Protein AF-A0A9Q1LDP0-F1 (afdb_monomer_lite)

pLDDT: mean 83.0, std 16.32, range [33.56, 96.69]

Organism: NCBI:txid402998

InterPro domains:
  IPR004993 GH3 family [PTHR31901] (2-181)
  IPR055377 GH3, middle domain [PF23571] (78-163)

Secondary structure (DSSP, 8-state):
-------HHHHHHHHHHHTSS--TTHHHHH-TT--EE-SS--HHHHTTPEE---EEE-SS-EEEEES-TTS-GGG--EEE-TTTSEEEEEE----TT----TTTT--S-TTS---PEEGGG--TT-EEEEEEE-TTS--SEEEEEEEEEEEEETTEEEEEEE--TT--B-SSS--B-TTT-

Structure (mmCIF, N/CA/C/O backbone):
data_AF-A0A9Q1LDP0-F1
#
_entry.id   AF-A0A9Q1LDP0-F1
#
loop_
_atom_site.group_PDB
_atom_site.id
_atom_site.type_symbol
_atom_site.label_atom_id
_atom_site.label_alt_id
_atom_site.label_comp_id
_atom_site.label_asym_id
_atom_site.label_entity_id
_atom_site.label_seq_id
_atom_site.pdbx_PDB_ins_code
_atom_site.Cartn_x
_atom_site.Cartn_y
_atom_site.Cartn_z
_atom_site.occupancy
_atom_site.B_iso_or_equiv
_atom_site.auth_seq_id
_atom_site.auth_comp_id
_atom_site.auth_asym_id
_atom_site.auth_atom_id
_atom_site.pdbx_PDB_model_num
ATOM 1 N N . MET A 1 1 ? 31.320 -1.729 -2.550 1.00 49.88 1 MET A N 1
ATOM 2 C CA . MET A 1 1 ? 31.424 -2.391 -3.872 1.00 49.88 1 MET A CA 1
ATOM 3 C C . MET A 1 1 ? 31.584 -1.325 -4.948 1.00 49.88 1 MET A C 1
ATOM 5 O O . MET A 1 1 ? 30.775 -0.409 -4.971 1.00 49.88 1 MET A O 1
ATOM 9 N N . LYS A 1 2 ? 32.604 -1.406 -5.817 1.00 68.00 2 LYS A N 1
ATOM 10 C CA . LYS A 1 2 ? 32.661 -0.582 -7.040 1.00 68.00 2 LYS A CA 1
ATOM 11 C C . LYS A 1 2 ? 31.890 -1.319 -8.138 1.00 68.00 2 LYS A C 1
ATOM 13 O O . LYS A 1 2 ? 32.439 -2.211 -8.773 1.00 68.00 2 LYS A O 1
ATOM 18 N N . LEU A 1 3 ? 30.604 -0.997 -8.267 1.00 80.00 3 LEU A N 1
ATOM 19 C CA . LEU A 1 3 ? 29.692 -1.582 -9.261 1.00 80.00 3 LEU A CA 1
ATOM 20 C C . LEU A 1 3 ? 29.945 -1.039 -10.674 1.00 80.00 3 LEU A C 1
ATOM 22 O O . LEU A 1 3 ? 29.702 -1.735 -11.650 1.00 80.00 3 LEU A O 1
ATOM 26 N N . LEU A 1 4 ? 30.464 0.186 -10.780 1.00 84.69 4 LEU A N 1
ATOM 27 C CA . LEU A 1 4 ? 30.679 0.840 -12.062 1.00 84.69 4 LEU A CA 1
ATOM 28 C C . LEU A 1 4 ? 31.909 0.252 -12.768 1.00 84.69 4 LEU A C 1
ATOM 30 O O . LEU A 1 4 ? 33.045 0.448 -12.324 1.00 84.69 4 LEU A O 1
ATOM 34 N N . LYS A 1 5 ? 31.674 -0.458 -13.869 1.00 91.06 5 LYS A N 1
ATOM 35 C CA . LYS A 1 5 ? 32.700 -0.904 -14.815 1.00 91.06 5 LYS A CA 1
ATOM 36 C C . LYS A 1 5 ? 32.351 -0.359 -16.201 1.00 91.06 5 LYS A C 1
ATOM 38 O O . LYS A 1 5 ? 31.165 -0.250 -16.502 1.00 91.06 5 LYS A O 1
ATOM 43 N N . PRO A 1 6 ? 33.344 -0.002 -17.030 1.00 92.25 6 PRO A N 1
ATOM 44 C CA . PRO A 1 6 ? 33.087 0.331 -18.424 1.00 92.25 6 PRO A CA 1
ATOM 45 C C . PRO A 1 6 ? 32.472 -0.876 -19.138 1.00 92.25 6 PRO A C 1
ATOM 47 O O . PRO A 1 6 ? 33.104 -1.929 -19.205 1.00 92.25 6 PRO A O 1
ATOM 50 N N . ASP A 1 7 ? 31.255 -0.704 -19.646 1.00 94.19 7 ASP A N 1
ATOM 51 C CA . ASP A 1 7 ? 30.512 -1.708 -20.409 1.00 94.19 7 ASP A CA 1
ATOM 52 C C . ASP A 1 7 ? 29.846 -1.020 -21.617 1.00 94.19 7 ASP A C 1
ATOM 54 O O . ASP A 1 7 ? 28.755 -0.452 -21.492 1.00 94.19 7 ASP A O 1
ATOM 58 N N . PRO A 1 8 ? 30.543 -0.958 -22.769 1.00 94.75 8 PRO A N 1
ATOM 59 C CA . PRO A 1 8 ? 30.024 -0.319 -23.976 1.00 94.75 8 PRO A CA 1
ATOM 60 C C . PRO A 1 8 ? 28.783 -1.016 -24.539 1.00 94.75 8 PRO A C 1
ATOM 62 O O . PRO A 1 8 ? 27.894 -0.338 -25.042 1.00 94.75 8 PRO A O 1
ATOM 65 N N . GLU A 1 9 ? 28.695 -2.344 -24.416 1.00 95.62 9 GLU A N 1
ATOM 66 C CA . GLU A 1 9 ? 27.559 -3.118 -24.928 1.00 95.62 9 GLU A CA 1
ATOM 67 C C . GLU A 1 9 ? 26.282 -2.782 -24.154 1.00 95.62 9 GLU A C 1
ATOM 69 O O . GLU A 1 9 ? 25.244 -2.499 -24.756 1.00 95.62 9 GLU A O 1
ATOM 74 N N . LEU A 1 10 ? 26.370 -2.715 -22.820 1.00 93.25 10 LEU A N 1
ATOM 75 C CA . LEU A 1 10 ? 25.261 -2.266 -21.980 1.00 93.25 10 LEU A CA 1
ATOM 76 C C . LEU A 1 10 ? 24.853 -0.821 -22.303 1.00 93.25 10 LEU A C 1
ATOM 78 O O . LEU A 1 10 ? 23.662 -0.506 -22.344 1.00 93.25 10 LEU A O 1
ATOM 82 N N . ALA A 1 11 ? 25.823 0.064 -22.541 1.00 94.69 11 ALA A N 1
ATOM 83 C CA . ALA A 1 11 ? 25.548 1.456 -22.882 1.00 94.69 11 ALA A CA 1
ATOM 84 C C . ALA A 1 11 ? 24.817 1.591 -24.230 1.00 94.69 11 ALA A C 1
ATOM 86 O O . ALA A 1 11 ? 23.836 2.336 -24.321 1.00 94.69 11 ALA A O 1
ATOM 87 N N . ASP A 1 12 ? 25.255 0.855 -25.254 1.00 96.69 12 ASP A N 1
ATOM 88 C CA . ASP A 1 12 ? 24.613 0.836 -26.570 1.00 96.69 12 ASP A CA 1
ATOM 89 C C . ASP A 1 12 ? 23.203 0.237 -26.502 1.00 96.69 12 ASP A C 1
ATOM 91 O O . ASP A 1 12 ? 22.278 0.784 -27.107 1.00 96.69 12 ASP A O 1
ATOM 95 N N . PHE A 1 13 ? 23.005 -0.815 -25.703 1.00 96.31 13 PHE A N 1
ATOM 96 C CA . PHE A 1 13 ? 21.691 -1.402 -25.437 1.00 96.31 13 PHE A CA 1
ATOM 97 C C . PHE A 1 13 ? 20.718 -0.395 -24.804 1.00 96.31 13 PHE A C 1
ATOM 99 O O . PHE A 1 13 ? 19.638 -0.151 -25.349 1.00 96.31 13 PHE A O 1
ATOM 106 N N . VAL A 1 14 ? 21.105 0.248 -23.695 1.00 95.56 14 VAL A N 1
ATOM 107 C CA . VAL A 1 14 ? 20.255 1.243 -23.013 1.00 95.56 14 VAL A CA 1
ATOM 108 C C . VAL A 1 14 ? 19.937 2.408 -23.950 1.00 95.56 14 VAL A C 1
ATOM 110 O O . VAL A 1 14 ? 18.793 2.856 -24.031 1.00 95.56 14 VAL A O 1
ATOM 113 N N . LYS A 1 15 ? 20.931 2.882 -24.709 1.00 95.88 15 LYS A N 1
ATOM 114 C CA . LYS A 1 15 ? 20.749 3.958 -25.688 1.00 95.88 15 LYS A CA 1
ATOM 115 C C . LYS A 1 15 ? 19.768 3.565 -26.793 1.00 95.88 15 LYS A C 1
ATOM 117 O O . LYS A 1 15 ? 18.926 4.381 -27.162 1.00 95.88 15 LYS A O 1
ATOM 122 N N . ALA A 1 16 ? 19.859 2.345 -27.319 1.00 96.06 16 ALA A N 1
ATOM 123 C CA . ALA A 1 16 ? 18.956 1.853 -28.355 1.00 96.06 16 ALA A CA 1
ATOM 124 C C . ALA A 1 16 ? 17.502 1.776 -27.864 1.00 96.06 16 ALA A C 1
ATOM 126 O O . ALA A 1 16 ? 16.590 2.149 -28.600 1.00 96.06 16 ALA A O 1
ATOM 127 N N . GLU A 1 17 ? 17.278 1.345 -26.621 1.00 95.88 17 GLU A N 1
ATOM 128 C CA . GLU A 1 17 ? 15.938 1.262 -26.032 1.00 95.88 17 GLU A CA 1
ATOM 129 C C . GLU A 1 17 ? 15.330 2.633 -25.702 1.00 95.88 17 GLU A C 1
ATOM 131 O O . GLU A 1 17 ? 14.143 2.851 -25.962 1.00 95.88 17 GLU A O 1
ATOM 136 N N . CYS A 1 18 ? 16.133 3.570 -25.187 1.00 95.25 18 CYS A N 1
ATOM 137 C CA . CYS A 1 18 ? 15.686 4.917 -24.813 1.00 95.25 18 CYS A CA 1
ATOM 138 C C . CYS A 1 18 ? 15.495 5.867 -26.009 1.00 95.25 18 CYS A C 1
ATOM 140 O O . CYS A 1 18 ? 14.743 6.832 -25.895 1.00 95.25 18 CYS A O 1
ATOM 142 N N . ASN A 1 19 ? 16.144 5.601 -27.150 1.00 96.19 19 ASN A N 1
ATOM 143 C CA . ASN A 1 19 ? 16.007 6.401 -28.376 1.00 96.19 19 ASN A CA 1
ATOM 144 C C . ASN A 1 19 ? 14.739 6.092 -29.191 1.00 96.19 19 ASN A C 1
ATOM 146 O O . ASN A 1 19 ? 14.519 6.719 -30.224 1.00 96.19 19 ASN A O 1
ATOM 150 N N . LYS A 1 20 ? 13.927 5.113 -28.781 1.00 94.56 20 LYS A N 1
ATOM 151 C CA . LYS A 1 20 ? 12.665 4.791 -29.460 1.00 94.56 20 LYS A CA 1
ATOM 152 C C . LYS A 1 20 ? 11.628 5.891 -29.219 1.00 94.56 20 LYS A C 1
ATOM 154 O O . LYS A 1 20 ? 11.544 6.433 -28.121 1.00 94.56 20 LYS A O 1
ATOM 159 N N . ASP A 1 21 ? 10.770 6.129 -30.212 1.00 93.50 21 ASP A N 1
ATOM 160 C CA . ASP A 1 21 ? 9.718 7.158 -30.144 1.00 93.50 21 ASP A CA 1
ATOM 161 C C . ASP A 1 21 ? 8.683 6.903 -29.034 1.00 93.50 21 ASP A C 1
ATOM 163 O O . ASP A 1 21 ? 8.076 7.837 -28.515 1.00 93.50 21 ASP A O 1
ATOM 167 N N . SER A 1 22 ? 8.477 5.634 -28.654 1.00 94.44 22 SER A N 1
ATOM 168 C CA . SER A 1 22 ? 7.549 5.238 -27.592 1.00 94.44 22 SER A CA 1
ATOM 169 C C . SER A 1 22 ? 8.245 4.511 -26.444 1.00 94.44 22 SER A C 1
ATOM 171 O O . SER A 1 22 ? 8.971 3.525 -26.614 1.00 94.44 22 SER A O 1
ATOM 173 N N . TRP A 1 23 ? 7.941 4.976 -25.236 1.00 94.75 23 TRP A N 1
ATOM 174 C CA . TRP A 1 23 ? 8.396 4.392 -23.976 1.00 94.75 23 TRP A CA 1
ATOM 175 C C . TRP A 1 23 ? 7.395 3.399 -23.376 1.00 94.75 23 TRP A C 1
ATOM 177 O O . TRP A 1 23 ? 7.621 2.881 -22.282 1.00 94.75 23 TRP A O 1
ATOM 187 N N . GLN A 1 24 ? 6.314 3.082 -24.092 1.00 94.44 24 GLN A N 1
ATOM 188 C CA . GLN A 1 24 ? 5.362 2.066 -23.655 1.00 94.44 24 GLN A CA 1
ATOM 189 C C . GLN A 1 24 ? 6.087 0.736 -23.426 1.00 94.44 24 GLN A C 1
ATOM 191 O O . GLN A 1 24 ? 6.698 0.218 -24.354 1.00 94.44 24 GLN A O 1
ATOM 196 N N . GLY A 1 25 ? 6.048 0.184 -22.215 1.00 93.06 25 GLY A N 1
ATOM 19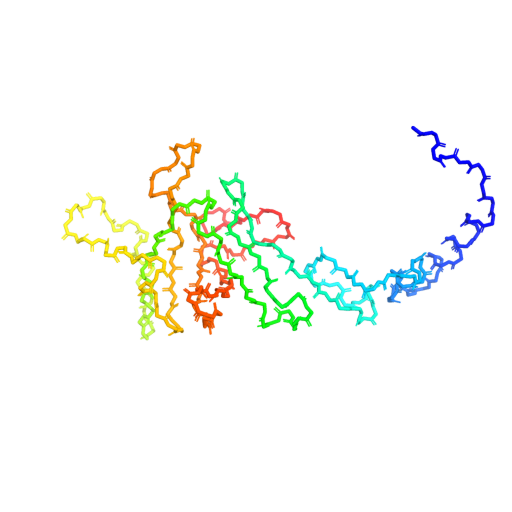7 C CA . GLY A 1 25 ? 6.722 -1.072 -21.873 1.00 93.06 25 GLY A CA 1
ATOM 198 C C . GLY A 1 25 ? 8.236 -1.006 -21.677 1.00 93.06 25 GLY A C 1
ATOM 199 O O . GLY A 1 25 ? 8.887 -2.052 -21.669 1.00 93.06 25 GLY A O 1
ATOM 200 N N . ILE A 1 26 ? 8.817 0.189 -21.527 1.00 94.88 26 ILE A N 1
ATOM 201 C CA . ILE A 1 26 ? 10.267 0.370 -21.348 1.00 94.88 26 ILE A CA 1
ATOM 202 C C . ILE A 1 26 ? 10.840 -0.456 -20.186 1.00 94.88 26 ILE A C 1
ATOM 204 O O . ILE A 1 26 ? 11.957 -0.956 -20.305 1.00 94.88 26 ILE A O 1
ATOM 208 N N . ILE A 1 27 ? 10.070 -0.674 -19.111 1.00 93.12 27 ILE A N 1
ATOM 209 C CA . ILE A 1 27 ? 10.516 -1.437 -17.934 1.00 93.12 27 ILE A CA 1
ATOM 210 C C . ILE A 1 27 ? 10.878 -2.866 -18.341 1.00 93.12 27 ILE A C 1
ATOM 212 O O . ILE A 1 27 ? 12.002 -3.297 -18.119 1.00 93.12 27 ILE A O 1
ATOM 216 N N . THR A 1 28 ? 9.969 -3.560 -19.029 1.00 92.94 28 THR A N 1
ATOM 217 C CA . THR A 1 28 ? 10.200 -4.936 -19.505 1.00 92.94 28 THR A CA 1
ATOM 218 C C . THR A 1 28 ? 11.278 -5.042 -20.581 1.00 92.94 28 THR A C 1
ATOM 220 O O . THR A 1 28 ? 11.792 -6.127 -20.823 1.00 92.94 28 THR A O 1
ATOM 223 N N . ARG A 1 29 ? 11.626 -3.938 -21.256 1.00 93.56 29 ARG A N 1
ATOM 224 C CA . ARG A 1 29 ? 12.700 -3.941 -22.258 1.00 93.56 29 ARG A CA 1
ATOM 225 C C . ARG A 1 29 ? 14.068 -3.792 -21.616 1.00 93.56 29 ARG A C 1
ATOM 227 O O . ARG A 1 29 ? 14.968 -4.537 -21.971 1.00 93.56 29 ARG A O 1
ATOM 234 N N . LEU A 1 30 ? 14.213 -2.855 -20.680 1.00 94.56 30 LEU A N 1
ATOM 235 C CA . LEU A 1 30 ? 15.467 -2.628 -19.957 1.00 94.56 30 LEU A CA 1
ATOM 236 C C . LEU A 1 30 ? 15.739 -3.720 -18.915 1.00 94.56 30 LEU A C 1
ATOM 238 O O . LEU A 1 30 ? 16.887 -4.116 -18.728 1.00 94.56 30 LEU A O 1
ATOM 242 N N . TRP A 1 31 ? 14.687 -4.219 -18.266 1.00 94.25 31 TRP A N 1
ATOM 243 C CA . TRP A 1 31 ? 14.738 -5.278 -17.261 1.00 94.25 31 TRP A CA 1
ATOM 244 C C . TRP A 1 31 ? 13.800 -6.427 -17.672 1.00 94.25 31 TRP A C 1
ATOM 246 O O . TRP A 1 31 ? 12.656 -6.495 -17.219 1.00 94.25 31 TRP A O 1
ATOM 256 N N . PRO A 1 32 ? 14.258 -7.340 -18.546 1.00 91.19 32 PRO A N 1
ATOM 257 C CA . PRO A 1 32 ? 13.413 -8.403 -19.097 1.00 91.19 32 PRO A CA 1
ATOM 258 C C . PRO A 1 32 ? 12.958 -9.434 -18.058 1.00 91.19 32 PRO A C 1
ATOM 260 O O . PRO A 1 32 ? 11.892 -10.021 -18.212 1.00 91.19 32 PRO A O 1
ATOM 263 N N . ASP A 1 33 ? 13.718 -9.609 -16.975 1.00 92.38 33 ASP A N 1
ATOM 264 C CA . ASP A 1 33 ? 13.403 -10.559 -15.901 1.00 92.38 33 ASP A CA 1
ATOM 265 C C . ASP A 1 33 ? 12.478 -9.965 -14.812 1.00 92.38 33 ASP A C 1
ATOM 267 O O . ASP A 1 33 ? 12.293 -10.558 -13.745 1.00 92.38 33 ASP A O 1
ATOM 271 N N . THR A 1 34 ? 11.904 -8.772 -15.025 1.00 91.38 34 THR A N 1
ATOM 272 C CA . THR A 1 34 ? 10.963 -8.159 -14.073 1.00 91.38 34 THR A CA 1
ATOM 273 C C . THR A 1 34 ? 9.637 -8.920 -14.042 1.00 91.38 34 THR A C 1
ATOM 275 O O . THR A 1 34 ? 8.905 -8.964 -15.025 1.00 91.38 34 THR A O 1
ATOM 278 N N . MET A 1 35 ? 9.290 -9.465 -12.872 1.00 87.44 35 MET A N 1
ATOM 279 C CA . MET A 1 35 ? 8.049 -10.226 -12.663 1.00 87.44 35 MET A CA 1
ATOM 280 C C . MET A 1 35 ? 6.846 -9.348 -12.290 1.00 87.44 35 MET A C 1
ATOM 282 O O . MET A 1 35 ? 5.711 -9.653 -12.652 1.00 87.44 35 MET A O 1
ATOM 286 N N . TYR A 1 36 ? 7.079 -8.278 -11.533 1.00 86.88 36 TYR A N 1
ATOM 287 C CA . TYR A 1 36 ? 6.055 -7.346 -11.061 1.00 86.88 36 TYR A CA 1
ATOM 288 C C . TYR A 1 36 ? 6.697 -6.003 -10.709 1.00 86.88 36 TYR A C 1
ATOM 290 O O . TYR A 1 36 ? 7.920 -5.912 -10.577 1.00 86.88 36 TYR A O 1
ATOM 298 N N . VAL A 1 37 ? 5.876 -4.968 -10.539 1.00 87.38 37 VAL A N 1
ATOM 299 C CA . VAL A 1 37 ? 6.327 -3.648 -10.082 1.00 87.38 37 VAL A CA 1
ATOM 300 C C . VAL A 1 37 ? 5.624 -3.325 -8.762 1.00 87.38 37 VAL A C 1
ATOM 302 O O . VAL A 1 37 ? 4.397 -3.347 -8.701 1.00 87.38 37 VAL A O 1
ATOM 305 N N . ASP A 1 38 ? 6.393 -3.066 -7.702 1.00 85.19 38 ASP A N 1
ATOM 306 C CA . ASP A 1 38 ? 5.879 -2.780 -6.348 1.00 85.19 38 ASP A CA 1
ATOM 307 C C . ASP A 1 38 ? 5.570 -1.285 -6.181 1.00 85.19 38 ASP A C 1
ATOM 309 O O . ASP A 1 38 ? 6.276 -0.555 -5.488 1.00 85.19 38 ASP A O 1
ATOM 313 N N . VAL A 1 39 ? 4.575 -0.807 -6.927 1.00 79.00 39 VAL A N 1
ATOM 314 C CA . VAL A 1 39 ? 4.136 0.596 -6.988 1.00 79.00 39 VAL A CA 1
ATOM 315 C C . VAL A 1 39 ? 2.681 0.677 -7.450 1.00 79.00 39 VAL A C 1
ATOM 317 O O . VAL A 1 39 ? 2.146 -0.245 -8.072 1.00 79.00 39 VAL A O 1
ATOM 320 N N . PHE A 1 40 ? 2.053 1.828 -7.216 1.00 67.38 40 PHE A N 1
ATOM 321 C CA . PHE A 1 40 ? 0.730 2.131 -7.749 1.00 67.38 40 PHE A CA 1
ATOM 322 C C . PHE A 1 40 ? 0.816 2.679 -9.187 1.00 67.38 40 PHE A C 1
ATOM 324 O O . PHE A 1 40 ? 1.649 3.526 -9.488 1.00 67.38 40 PHE A O 1
ATOM 331 N N . ALA A 1 41 ? -0.076 2.193 -10.058 1.00 64.94 41 ALA A N 1
ATOM 332 C CA . ALA A 1 41 ? -0.437 2.751 -11.371 1.00 64.94 41 ALA A CA 1
ATOM 333 C C . ALA A 1 41 ? 0.716 3.117 -12.341 1.00 64.94 41 ALA A C 1
ATOM 335 O O . ALA A 1 41 ? 1.024 4.289 -12.543 1.00 64.94 41 ALA A O 1
ATOM 336 N N . LEU A 1 42 ? 1.284 2.123 -13.043 1.00 80.50 42 LEU A N 1
ATOM 337 C CA . LEU A 1 42 ? 2.334 2.328 -14.064 1.00 80.50 42 LEU A CA 1
ATOM 338 C C . LEU A 1 42 ? 2.133 1.520 -15.368 1.00 80.50 42 LEU A C 1
ATOM 340 O O . LEU A 1 42 ? 3.099 1.210 -16.067 1.00 80.50 42 LEU A O 1
ATOM 344 N N . ASP A 1 43 ? 0.880 1.221 -15.733 1.00 85.25 43 ASP A N 1
ATOM 345 C CA . ASP A 1 43 ? 0.527 0.307 -16.840 1.00 85.25 43 ASP A CA 1
ATOM 346 C C . ASP A 1 43 ? 1.199 0.639 -18.182 1.00 85.25 43 ASP A C 1
ATOM 348 O O . ASP A 1 43 ? 1.662 -0.260 -18.889 1.00 85.25 43 ASP A O 1
ATOM 352 N N . TYR A 1 44 ? 1.301 1.927 -18.529 1.00 90.44 44 TYR A N 1
ATOM 353 C CA . TYR A 1 44 ? 1.912 2.359 -19.789 1.00 90.44 44 TYR A CA 1
ATOM 354 C C . TYR A 1 44 ? 3.380 1.925 -19.896 1.00 90.44 44 TYR A C 1
ATOM 356 O O . TYR A 1 44 ? 3.796 1.367 -20.910 1.00 90.44 44 TYR A O 1
ATOM 364 N N . TYR A 1 45 ? 4.175 2.130 -18.845 1.00 91.19 45 TYR A N 1
ATOM 365 C CA . TYR A 1 45 ? 5.604 1.803 -18.847 1.00 91.19 45 TYR A CA 1
ATOM 366 C C . TYR A 1 45 ? 5.883 0.337 -18.513 1.00 91.19 45 TYR A C 1
ATOM 368 O O . TYR A 1 45 ? 6.927 -0.190 -18.904 1.00 91.19 45 TYR A O 1
ATOM 376 N N . SER A 1 46 ? 4.961 -0.317 -17.805 1.00 86.75 46 SER A N 1
ATOM 377 C CA . SER A 1 46 ? 5.091 -1.700 -17.351 1.00 86.75 46 SER A CA 1
ATOM 378 C C . SER A 1 46 ? 4.591 -2.727 -18.372 1.00 86.75 46 SER A C 1
ATOM 380 O O . SER A 1 46 ? 4.858 -3.912 -18.211 1.00 86.75 46 SER A O 1
ATOM 382 N N . ASN A 1 47 ? 3.895 -2.293 -19.431 1.00 87.56 47 ASN A N 1
ATOM 383 C CA . ASN A 1 47 ? 3.295 -3.162 -20.452 1.00 87.56 47 ASN A CA 1
ATOM 384 C C . ASN A 1 47 ? 2.326 -4.212 -19.877 1.00 87.56 47 ASN A C 1
ATOM 386 O O . ASN A 1 47 ? 2.261 -5.340 -20.365 1.00 87.56 47 ASN A O 1
ATOM 390 N N . GLY A 1 48 ? 1.595 -3.857 -18.817 1.00 83.44 48 GLY A N 1
ATOM 391 C CA . GLY A 1 48 ? 0.661 -4.773 -18.161 1.00 83.44 48 GLY A CA 1
ATOM 392 C C . GLY A 1 48 ? 1.316 -5.797 -17.228 1.00 83.44 48 GLY A C 1
ATOM 393 O O . GLY A 1 48 ? 0.688 -6.806 -16.907 1.00 83.44 48 GLY A O 1
ATOM 394 N N . LEU A 1 49 ? 2.555 -5.559 -16.771 1.00 86.06 49 LEU A N 1
ATOM 395 C CA . LEU A 1 49 ? 3.089 -6.273 -15.607 1.00 86.06 49 LEU A CA 1
ATOM 396 C C . LEU A 1 49 ? 2.161 -6.094 -14.400 1.00 86.06 49 LEU A C 1
ATOM 398 O O . LEU A 1 49 ? 1.533 -5.049 -14.227 1.00 86.06 49 LEU A O 1
ATOM 402 N N . SER A 1 50 ? 2.127 -7.108 -13.532 1.00 84.12 50 SER A N 1
ATOM 403 C CA . SER A 1 50 ? 1.347 -7.041 -12.296 1.00 84.12 50 SER A CA 1
ATOM 404 C C . SER A 1 50 ? 1.851 -5.898 -11.414 1.00 84.12 50 SER A C 1
ATOM 406 O O . SER A 1 50 ? 3.025 -5.864 -11.040 1.00 84.12 50 SER A O 1
ATOM 408 N N . LEU A 1 51 ? 0.954 -4.967 -11.096 1.00 84.12 51 LEU A N 1
ATOM 409 C CA . LEU A 1 51 ? 1.190 -3.910 -10.122 1.00 84.12 51 LEU A CA 1
ATOM 410 C C . LEU A 1 51 ? 0.849 -4.454 -8.742 1.00 84.12 51 LEU A C 1
ATOM 412 O O . LEU A 1 51 ? -0.276 -4.895 -8.506 1.00 84.12 51 LEU A O 1
ATOM 416 N N . VAL A 1 52 ? 1.830 -4.439 -7.852 1.00 86.38 52 VAL A N 1
ATOM 417 C CA . VAL A 1 52 ? 1.700 -4.975 -6.502 1.00 86.38 52 VAL A CA 1
ATOM 418 C C . VAL A 1 52 ? 1.756 -3.816 -5.523 1.00 86.38 52 VAL A C 1
ATOM 420 O O . VAL A 1 52 ? 2.589 -2.925 -5.643 1.00 86.38 52 VAL A O 1
ATOM 423 N N . SER A 1 53 ? 0.859 -3.838 -4.542 1.00 85.62 53 SER A N 1
ATOM 424 C CA . SER A 1 53 ? 0.980 -3.005 -3.352 1.00 85.62 53 SER A CA 1
ATOM 425 C C . SER A 1 53 ? 1.109 -3.915 -2.149 1.00 85.62 53 SER A C 1
ATOM 427 O O . SER A 1 53 ? 0.154 -4.604 -1.777 1.00 85.62 53 SER A O 1
ATOM 429 N N . THR A 1 54 ? 2.312 -3.959 -1.585 1.00 87.50 54 THR A N 1
ATOM 430 C CA . THR A 1 54 ? 2.661 -4.948 -0.562 1.00 87.50 54 THR A CA 1
ATOM 431 C C . THR A 1 54 ? 2.263 -4.507 0.845 1.00 87.50 54 THR A C 1
ATOM 433 O O . THR A 1 54 ? 1.819 -5.329 1.650 1.00 87.50 54 THR A O 1
ATOM 436 N N . MET A 1 55 ? 2.399 -3.218 1.155 1.00 90.06 55 MET A N 1
ATOM 437 C CA . MET A 1 55 ? 2.299 -2.701 2.520 1.00 90.06 55 MET A CA 1
ATOM 438 C C . MET A 1 55 ? 1.452 -1.431 2.585 1.00 90.06 55 MET A C 1
ATOM 440 O O . MET A 1 55 ? 1.483 -0.603 1.680 1.00 90.06 55 MET A O 1
ATOM 444 N N . TYR A 1 56 ? 0.731 -1.283 3.694 1.00 90.06 56 TYR A N 1
ATOM 445 C CA . TYR A 1 56 ? 0.102 -0.040 4.118 1.00 90.06 56 TYR A CA 1
ATOM 446 C C . TYR A 1 56 ? 0.837 0.485 5.354 1.00 90.06 56 TYR A C 1
ATOM 448 O O . TYR A 1 56 ? 0.902 -0.189 6.387 1.00 90.06 56 TYR A O 1
ATOM 456 N N . SER A 1 57 ? 1.423 1.673 5.232 1.00 90.19 57 SER A N 1
ATOM 457 C CA . SER A 1 57 ? 2.258 2.296 6.260 1.00 90.19 57 SER A CA 1
ATOM 458 C C . SER A 1 57 ? 2.170 3.813 6.198 1.00 90.19 57 SER A C 1
ATOM 460 O O . SER A 1 57 ? 1.998 4.374 5.116 1.00 90.19 57 SER A O 1
ATOM 462 N N . SER A 1 58 ? 2.394 4.462 7.334 1.00 87.19 58 SER A N 1
ATOM 463 C CA . SER A 1 58 ? 2.577 5.907 7.441 1.00 87.19 58 SER A CA 1
ATOM 464 C C . SER A 1 58 ? 3.860 6.259 8.203 1.00 87.19 58 SER A C 1
ATOM 466 O O . SER A 1 58 ? 4.601 5.376 8.647 1.00 87.19 58 SER A O 1
ATOM 468 N N . SER A 1 59 ? 4.121 7.559 8.372 1.00 84.69 59 SER A N 1
ATOM 469 C CA . SER A 1 59 ? 5.195 8.079 9.227 1.00 84.69 59 SER A CA 1
ATOM 470 C C . SER A 1 59 ? 5.054 7.657 10.689 1.00 84.69 59 SER A C 1
ATOM 472 O O . SER A 1 59 ? 6.057 7.508 11.385 1.00 84.69 59 SER A O 1
ATOM 474 N N . GLU A 1 60 ? 3.823 7.463 11.163 1.00 83.31 60 GLU A N 1
ATOM 475 C CA . GLU A 1 60 ? 3.527 7.113 12.552 1.00 83.31 60 GLU A CA 1
ATOM 476 C C . GLU A 1 60 ? 3.723 5.618 12.819 1.00 83.31 60 GLU A C 1
ATOM 478 O O . GLU A 1 60 ? 4.131 5.239 13.922 1.00 83.31 60 GLU A O 1
ATOM 483 N N . CYS A 1 61 ? 3.388 4.759 11.846 1.00 83.69 61 CYS A N 1
ATOM 484 C CA . CYS A 1 61 ? 3.460 3.310 12.007 1.00 83.69 61 CYS A CA 1
ATOM 485 C C . CYS A 1 61 ? 3.326 2.542 10.675 1.00 83.69 61 CYS A C 1
ATOM 487 O O . CYS A 1 61 ? 2.508 2.910 9.830 1.00 83.69 61 CYS A O 1
ATOM 489 N N . PRO A 1 62 ? 4.021 1.403 10.496 1.00 88.19 62 PRO A N 1
ATOM 490 C CA . PRO A 1 62 ? 3.607 0.412 9.510 1.00 88.19 62 PRO A CA 1
ATOM 491 C C . PRO A 1 62 ? 2.349 -0.308 10.012 1.00 88.19 62 PRO A C 1
ATOM 493 O O . PRO A 1 62 ? 2.342 -0.855 11.107 1.00 88.19 62 PRO A O 1
ATOM 496 N N . PHE A 1 63 ? 1.265 -0.318 9.242 1.00 91.12 63 PHE A N 1
ATOM 497 C CA . PHE A 1 63 ? -0.030 -0.786 9.744 1.00 91.12 63 PHE A CA 1
ATOM 498 C C . PHE A 1 63 ? -0.357 -2.219 9.324 1.00 91.12 63 PHE A C 1
ATOM 500 O O . PHE A 1 63 ? -0.827 -3.021 10.136 1.00 91.12 63 PHE A O 1
ATOM 507 N N . GLY A 1 64 ? -0.134 -2.560 8.054 1.00 92.31 64 GLY A N 1
ATOM 508 C CA . GLY A 1 64 ? -0.618 -3.823 7.506 1.00 92.31 64 GLY A CA 1
ATOM 509 C C . GLY A 1 64 ? -0.017 -4.217 6.167 1.00 92.31 64 GLY A C 1
ATOM 510 O O . GLY A 1 64 ? 0.745 -3.471 5.555 1.00 92.31 64 GLY A O 1
ATOM 511 N N . ILE A 1 65 ? -0.381 -5.414 5.712 1.00 93.81 65 ILE A N 1
ATOM 512 C CA . ILE A 1 65 ? 0.120 -6.015 4.471 1.00 93.81 65 ILE A CA 1
ATOM 513 C C . ILE A 1 65 ? -1.019 -6.489 3.577 1.00 93.81 65 ILE A C 1
ATOM 515 O O . ILE A 1 65 ? -2.080 -6.902 4.055 1.00 93.81 65 ILE A O 1
ATOM 519 N N . ASN A 1 66 ? -0.789 -6.477 2.269 1.00 92.94 66 ASN A N 1
ATOM 520 C CA . ASN A 1 66 ? -1.695 -7.098 1.318 1.00 92.94 66 ASN A CA 1
ATOM 521 C C . ASN A 1 66 ? -1.469 -8.616 1.298 1.00 92.94 66 ASN A C 1
ATOM 523 O O . ASN A 1 66 ? -0.415 -9.108 0.898 1.00 92.94 66 ASN A O 1
ATOM 527 N N . LEU A 1 67 ? -2.480 -9.376 1.724 1.00 90.75 67 LEU A N 1
ATOM 528 C CA . LEU A 1 67 ? -2.417 -10.842 1.762 1.00 90.75 67 LEU A CA 1
ATOM 529 C C . LEU A 1 67 ? -2.626 -11.501 0.389 1.00 90.75 67 LEU A C 1
ATOM 531 O O . LEU A 1 67 ? -2.505 -12.725 0.292 1.00 90.75 67 LEU A O 1
ATOM 535 N N . ASN A 1 68 ? -2.975 -10.723 -0.637 1.00 90.56 68 ASN A N 1
ATOM 536 C CA . ASN A 1 68 ? -3.084 -11.149 -2.026 1.00 90.56 68 ASN A CA 1
ATOM 537 C C . ASN A 1 68 ? -2.382 -10.122 -2.943 1.00 90.56 68 ASN A C 1
ATOM 539 O O . ASN A 1 68 ? -3.053 -9.298 -3.564 1.00 90.56 68 ASN A O 1
ATOM 543 N N . PRO A 1 69 ? -1.039 -10.145 -3.029 1.00 86.62 69 PRO A N 1
ATOM 544 C CA . PRO A 1 69 ? -0.265 -9.093 -3.696 1.00 86.62 69 PRO A CA 1
ATOM 545 C C . PRO A 1 69 ? -0.561 -8.956 -5.196 1.00 86.62 69 PRO A C 1
ATOM 547 O O . PRO A 1 69 ? -0.438 -7.864 -5.733 1.00 86.62 69 PRO A O 1
ATOM 550 N N . PHE A 1 70 ? -0.991 -10.032 -5.861 1.00 86.50 70 PHE A N 1
ATOM 551 C CA . PHE A 1 70 ? -1.284 -10.054 -7.301 1.00 86.50 70 PHE A CA 1
ATOM 552 C C . PHE A 1 70 ? -2.754 -9.754 -7.636 1.00 86.50 70 PHE A C 1
ATOM 554 O O . PHE A 1 70 ? -3.215 -10.060 -8.738 1.00 86.50 70 PHE A O 1
ATOM 561 N N . CYS A 1 71 ? -3.529 -9.214 -6.691 1.00 87.00 71 CYS A N 1
ATOM 562 C CA . CYS A 1 71 ? -4.885 -8.764 -6.988 1.00 87.00 71 CYS A CA 1
ATOM 563 C C . CYS A 1 71 ? -4.878 -7.552 -7.930 1.00 87.00 71 CYS A C 1
ATOM 565 O O . CYS A 1 71 ? -3.866 -6.877 -8.120 1.00 87.00 71 CYS A O 1
ATOM 567 N N . LYS A 1 72 ? -6.035 -7.259 -8.532 1.00 85.88 72 LYS A N 1
ATOM 568 C CA . LYS A 1 72 ? -6.177 -6.035 -9.326 1.00 85.88 72 LYS A CA 1
ATOM 569 C C . LYS A 1 72 ? -6.020 -4.810 -8.416 1.00 85.88 72 LYS A C 1
ATOM 571 O O . LYS A 1 72 ? -6.505 -4.857 -7.285 1.00 85.88 72 LYS A O 1
ATOM 576 N N . PRO A 1 73 ? -5.486 -3.680 -8.918 1.00 84.50 73 PRO A N 1
ATOM 577 C CA . PRO A 1 73 ? -5.333 -2.455 -8.127 1.00 84.50 73 PRO A CA 1
ATOM 578 C C . PRO A 1 73 ? -6.619 -1.994 -7.418 1.00 84.50 73 PRO A C 1
ATOM 580 O O . PRO A 1 73 ? -6.574 -1.529 -6.284 1.00 84.50 73 PRO A O 1
ATOM 583 N N . ASN A 1 74 ? -7.783 -2.201 -8.042 1.00 83.75 74 ASN A N 1
ATOM 584 C CA . ASN A 1 74 ? -9.084 -1.811 -7.481 1.00 83.75 74 ASN A CA 1
ATOM 585 C C . ASN A 1 74 ? -9.610 -2.764 -6.388 1.00 83.75 74 ASN A C 1
ATOM 587 O O . ASN A 1 74 ? -10.605 -2.462 -5.735 1.00 83.75 74 ASN A O 1
ATOM 591 N N . GLU A 1 75 ? -8.978 -3.923 -6.207 1.00 87.88 75 GLU A N 1
ATOM 592 C CA . GLU A 1 75 ? -9.365 -4.975 -5.259 1.00 87.88 75 GLU A CA 1
ATOM 593 C C . GLU A 1 75 ? -8.365 -5.090 -4.093 1.00 87.88 75 GLU A C 1
ATOM 595 O O . GLU A 1 75 ? -8.452 -6.008 -3.273 1.00 87.88 75 GLU A O 1
ATOM 600 N N . VAL A 1 76 ? -7.393 -4.174 -4.009 1.00 91.25 76 VAL A N 1
ATOM 601 C CA . VAL A 1 76 ? -6.364 -4.180 -2.965 1.00 91.25 76 VAL A CA 1
ATOM 602 C C . VAL A 1 76 ? -7.006 -4.004 -1.592 1.00 91.25 76 VAL A C 1
ATOM 604 O O . VAL A 1 76 ? -7.795 -3.085 -1.352 1.00 91.25 76 VAL A O 1
ATOM 607 N N . SER A 1 77 ? -6.652 -4.905 -0.678 1.00 93.56 77 SER A N 1
ATOM 608 C CA . SER A 1 77 ? -7.062 -4.846 0.719 1.00 93.56 77 SER A CA 1
ATOM 609 C C . SER A 1 77 ? -5.896 -5.201 1.634 1.00 93.56 77 SER A C 1
ATOM 611 O O . SER A 1 77 ? -5.137 -6.138 1.378 1.00 93.56 77 SER A O 1
ATOM 613 N N . TYR A 1 78 ? -5.763 -4.450 2.721 1.00 94.94 78 TYR A N 1
ATOM 614 C CA . TYR A 1 78 ? -4.679 -4.606 3.680 1.00 94.94 78 TYR A CA 1
ATOM 615 C C . TYR A 1 78 ? -5.200 -5.259 4.950 1.00 94.94 78 TYR A C 1
ATOM 617 O O . TYR A 1 78 ? -6.200 -4.824 5.522 1.00 94.94 78 TYR A O 1
ATOM 625 N N . ALA A 1 79 ? -4.519 -6.308 5.395 1.00 94.88 79 ALA A N 1
ATOM 626 C CA . ALA A 1 79 ? -4.726 -6.892 6.708 1.00 94.88 79 ALA A CA 1
ATOM 627 C C . ALA A 1 79 ? -3.829 -6.166 7.709 1.00 94.88 79 ALA A C 1
ATOM 629 O O . ALA A 1 79 ? -2.602 -6.168 7.561 1.00 94.88 79 ALA A O 1
ATOM 630 N N . LEU A 1 80 ? -4.441 -5.544 8.714 1.00 93.56 80 LEU A N 1
ATOM 631 C CA . LEU A 1 80 ? -3.703 -4.891 9.790 1.00 93.56 80 LEU A CA 1
ATOM 632 C C . LEU A 1 80 ? -3.030 -5.943 10.668 1.00 93.56 80 LEU A C 1
ATOM 634 O O . LEU A 1 80 ? -3.626 -6.980 10.964 1.00 93.56 80 LEU A O 1
ATOM 638 N N . ILE A 1 81 ? -1.787 -5.684 11.069 1.00 92.38 81 ILE A N 1
ATOM 639 C CA . ILE A 1 81 ? -1.000 -6.612 11.884 1.00 92.38 81 ILE A CA 1
ATOM 640 C C . ILE A 1 81 ? -1.159 -6.204 13.356 1.00 92.38 81 ILE A C 1
ATOM 642 O O . ILE A 1 81 ? -0.550 -5.217 13.773 1.00 92.38 81 ILE A O 1
ATOM 646 N N . PRO A 1 82 ? -1.920 -6.958 14.179 1.00 89.62 82 PRO A N 1
ATOM 647 C CA . PRO A 1 82 ? -2.325 -6.514 15.520 1.00 89.62 82 PRO A CA 1
ATOM 648 C C . PRO A 1 82 ? -1.170 -6.288 16.505 1.00 89.62 82 PRO A C 1
ATOM 650 O O . PRO A 1 82 ? -1.361 -5.692 17.556 1.00 89.62 82 PRO A O 1
ATOM 653 N N . THR A 1 83 ? 0.023 -6.801 16.200 1.00 90.81 83 THR A N 1
ATOM 654 C CA . THR A 1 83 ? 1.204 -6.689 17.064 1.00 90.81 83 THR A CA 1
ATOM 655 C C . THR A 1 83 ? 1.996 -5.401 16.856 1.00 90.81 83 THR A C 1
ATOM 657 O O . THR A 1 83 ? 2.942 -5.168 17.604 1.00 90.81 83 THR A O 1
ATOM 660 N N . ILE A 1 84 ? 1.684 -4.594 15.836 1.00 91.50 84 ILE A N 1
ATOM 661 C CA . ILE A 1 84 ? 2.474 -3.392 15.530 1.00 91.50 84 ILE A CA 1
ATOM 662 C C . ILE A 1 84 ? 2.025 -2.189 16.368 1.00 91.50 84 ILE A C 1
ATOM 664 O O . ILE A 1 84 ? 2.856 -1.459 16.911 1.00 91.50 84 ILE A O 1
ATOM 668 N N . CYS A 1 85 ? 0.717 -1.994 16.507 1.00 92.88 85 CYS A N 1
ATOM 669 C CA . CYS A 1 85 ? 0.126 -0.974 17.361 1.00 92.88 85 CYS A CA 1
ATOM 670 C C . CYS A 1 85 ? -1.295 -1.386 17.768 1.00 92.88 85 CYS A C 1
ATOM 672 O O . CYS A 1 85 ? -1.849 -2.356 17.247 1.00 92.88 85 CYS A O 1
ATOM 674 N N . TYR A 1 86 ? -1.873 -0.674 18.733 1.00 94.69 86 TYR A N 1
ATOM 675 C CA . TYR A 1 86 ? -3.272 -0.871 19.099 1.00 94.69 86 TYR A CA 1
ATOM 676 C C . TYR A 1 86 ? -4.164 -0.051 18.166 1.00 94.69 86 TYR A C 1
ATOM 678 O O . TYR A 1 86 ? -3.946 1.153 18.007 1.00 94.69 86 TYR A O 1
ATOM 686 N N . PHE A 1 87 ? -5.149 -0.713 17.561 1.00 94.69 87 PHE A N 1
ATOM 687 C CA . PHE A 1 87 ? -6.032 -0.140 16.551 1.00 94.69 87 PHE A CA 1
ATOM 688 C C . PHE A 1 87 ? -7.437 0.081 17.108 1.00 94.69 87 PHE A C 1
ATOM 690 O O . PHE A 1 87 ? -8.081 -0.857 17.577 1.00 94.69 87 PHE A O 1
ATOM 697 N N . GLU A 1 88 ? -7.918 1.308 16.967 1.00 95.12 88 GLU A N 1
ATOM 698 C CA . GLU A 1 88 ? -9.287 1.732 17.233 1.00 95.12 88 GLU A CA 1
ATOM 699 C C . GLU A 1 88 ? -9.878 2.362 15.960 1.00 95.12 88 GLU A C 1
ATOM 701 O O . GLU A 1 88 ? -9.164 2.893 15.105 1.00 95.12 88 GLU A O 1
ATOM 706 N N . PHE A 1 89 ? -11.202 2.330 15.831 1.00 93.88 89 PHE A N 1
ATOM 707 C CA . PHE A 1 89 ? -11.898 2.785 14.628 1.00 93.88 89 PHE A CA 1
ATOM 708 C C . PHE A 1 89 ? -13.036 3.734 14.978 1.00 93.88 89 PHE A C 1
ATOM 710 O O . PHE A 1 89 ? -13.929 3.385 15.749 1.00 93.88 89 PHE A O 1
ATOM 717 N N . SER A 1 90 ? -13.037 4.927 14.382 1.00 92.31 90 SER A N 1
ATOM 718 C CA . SER A 1 90 ? -14.124 5.900 14.533 1.00 92.31 90 SER A CA 1
ATOM 719 C C . SER A 1 90 ? -15.109 5.764 13.363 1.00 92.31 90 SER A C 1
ATOM 721 O O . SER A 1 90 ? -14.726 6.059 12.231 1.00 92.31 90 SER A O 1
ATOM 723 N N . PRO A 1 91 ? -16.363 5.320 13.577 1.00 91.38 91 PRO A N 1
ATOM 724 C CA . PRO A 1 91 ? -17.311 5.084 12.485 1.00 91.38 91 PRO A CA 1
ATOM 725 C C . PRO A 1 91 ? -17.677 6.362 11.717 1.00 91.38 91 PRO A C 1
ATOM 727 O O . PRO A 1 91 ? -18.035 7.375 12.322 1.00 91.38 91 PRO A O 1
ATOM 730 N N . ILE A 1 92 ? -17.675 6.291 10.384 1.00 86.62 92 ILE A N 1
ATOM 731 C CA . ILE A 1 92 ? -18.097 7.386 9.499 1.00 86.62 92 ILE A CA 1
ATOM 732 C C . ILE A 1 92 ? -19.502 7.096 8.964 1.00 86.62 92 ILE A C 1
ATOM 734 O O . ILE A 1 92 ? -19.735 6.106 8.273 1.00 86.62 92 ILE A O 1
ATOM 738 N N . HIS A 1 93 ? -20.458 7.976 9.258 1.00 79.75 93 HIS A N 1
ATOM 739 C CA . HIS A 1 93 ? -21.835 7.855 8.778 1.00 79.75 93 HIS A CA 1
ATOM 740 C C . HIS A 1 93 ? -22.084 8.861 7.648 1.00 79.75 93 HIS A C 1
ATOM 742 O O . HIS A 1 93 ? -22.262 10.054 7.901 1.00 79.75 93 HIS A O 1
ATOM 748 N N . ARG A 1 94 ? -22.117 8.391 6.395 1.00 65.88 94 ARG A N 1
ATOM 749 C CA . ARG A 1 94 ? -22.530 9.208 5.242 1.00 65.88 94 ARG A CA 1
ATOM 750 C C . ARG A 1 94 ? -24.057 9.191 5.145 1.00 65.88 94 ARG A C 1
ATOM 752 O O . ARG A 1 94 ? -24.634 8.156 4.829 1.00 65.88 94 ARG A O 1
ATOM 759 N N . ASN A 1 95 ? -24.722 10.310 5.434 1.00 47.72 95 ASN A N 1
ATOM 760 C CA . ASN A 1 95 ? -26.175 10.424 5.267 1.00 47.72 95 ASN A CA 1
ATOM 761 C C . ASN A 1 95 ? -26.521 10.989 3.877 1.00 47.72 95 ASN A C 1
ATOM 763 O O . ASN A 1 95 ? -25.843 11.887 3.378 1.00 47.72 95 ASN A O 1
ATOM 767 N N . ASN A 1 96 ? -27.580 10.457 3.257 1.00 40.72 96 ASN A N 1
ATOM 768 C CA . ASN A 1 96 ? -28.033 10.760 1.892 1.00 40.72 96 ASN A CA 1
ATOM 769 C C . ASN A 1 96 ? -28.239 12.267 1.620 1.00 40.72 96 ASN A C 1
ATOM 771 O O . ASN A 1 96 ? -29.318 12.806 1.857 1.00 40.72 96 ASN A O 1
ATOM 775 N N . GLY A 1 97 ? -27.232 12.925 1.038 1.00 44.31 97 GLY A N 1
ATOM 776 C CA . GLY A 1 97 ? -27.364 14.230 0.372 1.00 44.31 97 GLY A CA 1
ATOM 777 C C . GLY A 1 97 ? -27.012 15.467 1.203 1.00 44.31 97 GLY A C 1
ATOM 778 O O . GLY A 1 97 ? -26.904 16.551 0.638 1.00 44.31 97 GLY A O 1
ATOM 779 N N . VAL A 1 98 ? -26.757 15.322 2.502 1.00 42.16 98 VAL A N 1
ATOM 780 C CA . VAL A 1 98 ? -26.088 16.344 3.318 1.00 42.16 98 VAL A CA 1
ATOM 781 C C . VAL A 1 98 ? -25.038 15.618 4.133 1.00 42.16 98 VAL A C 1
ATOM 783 O O . VAL A 1 98 ? -25.335 14.920 5.102 1.00 42.16 98 VAL A O 1
ATOM 786 N N . ILE A 1 99 ? -23.796 15.741 3.681 1.00 46.53 99 ILE A N 1
ATOM 787 C CA . ILE A 1 99 ? -22.645 15.284 4.439 1.00 46.53 99 ILE A CA 1
ATOM 788 C C . ILE A 1 99 ? -22.624 16.160 5.696 1.00 46.53 99 ILE A C 1
ATOM 790 O O . ILE A 1 99 ? -22.633 17.388 5.600 1.00 46.53 99 ILE A O 1
ATOM 794 N N . ASN A 1 100 ? -22.582 15.554 6.881 1.00 44.50 100 ASN A N 1
ATOM 795 C CA . ASN A 1 100 ? -22.212 16.269 8.103 1.00 44.50 100 ASN A CA 1
ATOM 796 C C . ASN A 1 100 ? -20.710 16.640 8.059 1.00 44.50 100 ASN A C 1
ATOM 798 O O . ASN A 1 100 ? -19.989 16.436 9.027 1.00 44.50 100 ASN A O 1
ATOM 802 N N . SER A 1 101 ? -20.218 17.220 6.955 1.00 42.34 101 SER A N 1
ATOM 803 C CA . SER A 1 101 ? -18.880 17.821 6.856 1.00 42.34 101 SER A CA 1
ATOM 804 C C . SER A 1 101 ? -18.772 19.102 7.691 1.00 42.34 101 SER A C 1
ATOM 806 O O . SER A 1 101 ? -17.691 19.661 7.832 1.00 42.34 101 SER A O 1
ATOM 808 N N . ILE A 1 102 ? -19.855 19.511 8.365 1.00 41.12 102 ILE A N 1
ATOM 809 C CA . ILE A 1 102 ? -19.821 20.424 9.519 1.00 41.12 102 ILE A CA 1
ATOM 810 C C . ILE A 1 102 ? -19.496 19.648 10.818 1.00 41.12 102 ILE A C 1
ATOM 812 O O . ILE A 1 102 ? -20.000 19.947 11.896 1.00 41.12 102 ILE A O 1
ATOM 816 N N . SER A 1 103 ? -18.649 18.618 10.745 1.00 41.78 103 SER A N 1
ATOM 817 C CA . SER A 1 103 ? -17.794 18.252 11.877 1.00 41.78 103 SER A CA 1
ATOM 818 C C . SER A 1 103 ? -16.353 18.731 11.697 1.00 41.78 103 SER A C 1
ATOM 820 O O . SER A 1 103 ? -15.512 18.401 12.529 1.00 41.78 103 SER A O 1
ATOM 822 N N . MET A 1 104 ? -16.066 19.589 10.704 1.00 40.06 104 MET A N 1
ATOM 823 C CA . MET A 1 104 ? -15.113 20.675 10.944 1.00 40.06 104 MET A CA 1
ATOM 824 C C . MET A 1 104 ? -15.662 21.461 12.143 1.00 40.06 104 MET A C 1
ATOM 826 O O . MET A 1 104 ? -16.666 22.155 12.026 1.00 40.06 104 MET A O 1
ATOM 830 N N . PHE A 1 105 ? -15.056 21.282 13.316 1.00 36.66 105 PHE A N 1
ATOM 831 C CA . PHE A 1 105 ? -15.462 21.914 14.575 1.00 36.66 105 PHE A CA 1
ATOM 832 C C . PHE A 1 105 ? -16.813 21.468 15.167 1.00 36.66 105 PHE A C 1
ATOM 834 O O . PHE A 1 105 ? -17.541 22.301 15.717 1.00 36.66 105 PHE A O 1
ATOM 841 N N . LYS A 1 106 ? -17.125 20.159 15.233 1.00 38.09 106 LYS A N 1
ATOM 842 C CA . LYS A 1 106 ? -17.910 19.719 16.407 1.00 38.09 106 LYS A CA 1
ATOM 843 C C . LYS A 1 106 ? -16.960 19.892 17.592 1.00 38.09 106 LYS A C 1
ATOM 845 O O . LYS A 1 106 ? -16.061 19.086 17.799 1.00 38.09 106 LYS A O 1
ATOM 850 N N . SER A 1 107 ? -17.082 21.069 18.207 1.00 34.88 107 SER A N 1
ATOM 851 C CA . SER A 1 107 ? -16.526 21.509 19.482 1.00 34.88 107 SER A CA 1
ATOM 852 C C . SER A 1 107 ? -16.057 20.342 20.348 1.00 34.88 107 SER A C 1
ATOM 854 O O . SER A 1 107 ? -16.750 19.329 20.431 1.00 34.88 107 SER A O 1
ATOM 856 N N . LEU A 1 108 ? -14.916 20.534 21.018 1.00 40.34 108 LEU A N 1
ATOM 857 C CA . LEU A 1 108 ? -14.450 19.808 22.204 1.00 40.34 108 LEU A CA 1
ATOM 858 C C . LEU A 1 108 ? -15.527 19.802 23.318 1.00 40.34 108 LEU A C 1
ATOM 860 O O . LEU A 1 108 ? -15.329 20.332 24.403 1.00 40.34 108 LEU A O 1
ATOM 864 N N . ASN A 1 109 ? -16.695 19.236 23.037 1.00 33.56 109 ASN A N 1
ATOM 865 C CA . ASN A 1 109 ? -17.800 19.028 23.945 1.00 33.56 109 ASN A CA 1
ATOM 866 C C . ASN A 1 109 ? -17.788 17.539 24.273 1.00 33.56 109 ASN A C 1
ATOM 868 O O . ASN A 1 109 ? -18.219 16.689 23.496 1.00 33.56 109 ASN A O 1
ATOM 872 N N . GLU A 1 110 ? -17.238 17.265 25.448 1.00 44.28 110 GLU A N 1
ATOM 873 C CA . GLU A 1 110 ? -16.931 15.987 26.089 1.00 44.28 110 GLU A CA 1
ATOM 874 C C . GLU A 1 110 ? -18.145 15.061 26.355 1.00 44.28 110 GLU A C 1
ATOM 876 O O . GLU A 1 110 ? -18.216 14.441 27.415 1.00 44.28 110 GLU A O 1
ATOM 881 N N . LYS A 1 111 ? -19.160 14.972 25.481 1.00 38.03 111 LYS A N 1
ATOM 882 C CA . LYS A 1 111 ? -20.435 14.310 25.845 1.00 38.03 111 LYS A CA 1
ATOM 883 C C . LYS A 1 111 ? -21.132 13.460 24.787 1.00 38.03 111 LYS A C 1
ATOM 885 O O . LYS A 1 111 ? -22.279 13.081 24.996 1.00 38.03 111 LYS A O 1
ATOM 890 N N . GLU A 1 112 ? -20.458 13.072 23.716 1.00 45.78 112 GLU A N 1
ATOM 891 C CA . GLU A 1 112 ? -20.833 11.836 23.025 1.00 45.78 112 GLU A CA 1
ATOM 892 C C . GLU A 1 112 ? -19.640 10.897 23.158 1.00 45.78 112 GLU A C 1
ATOM 894 O O . GLU A 1 112 ? -18.531 11.295 22.787 1.00 45.78 112 GLU A O 1
ATOM 899 N N . PRO A 1 113 ? -19.797 9.689 23.733 1.00 46.38 113 PRO A N 1
ATOM 900 C CA . PRO A 1 113 ? -18.743 8.706 23.622 1.00 46.38 113 PRO A CA 1
ATOM 901 C C . PRO A 1 113 ? -18.592 8.463 22.123 1.00 46.38 113 PRO A C 1
ATOM 903 O O . PRO A 1 113 ? -19.449 7.833 21.510 1.00 46.38 113 PRO A O 1
ATOM 906 N N . ASN A 1 114 ? -17.541 9.022 21.518 1.00 58.69 114 ASN A N 1
ATOM 907 C CA . ASN A 1 114 ? -17.031 8.535 20.248 1.00 58.69 114 ASN A CA 1
ATOM 908 C C . ASN A 1 114 ? -16.778 7.058 20.503 1.00 58.69 114 ASN A C 1
ATOM 910 O O . ASN A 1 114 ? -15.793 6.706 21.157 1.00 58.69 114 ASN A O 1
ATOM 914 N N . GLN A 1 115 ? -17.747 6.227 20.129 1.00 79.00 115 GLN A N 1
ATOM 915 C CA . GLN A 1 115 ? -17.741 4.811 20.419 1.00 79.00 115 GLN A CA 1
ATOM 916 C C . GLN A 1 115 ? -16.748 4.213 19.437 1.00 79.00 115 GLN A C 1
ATOM 918 O O . GLN A 1 115 ? -17.112 3.760 18.354 1.00 79.00 115 GLN A O 1
ATOM 923 N N . LEU A 1 116 ? -15.470 4.369 19.784 1.00 89.94 116 LEU A N 1
ATOM 924 C CA . LEU A 1 116 ? -14.393 3.746 19.060 1.00 89.94 116 LEU A CA 1
ATOM 925 C C . LEU A 1 116 ? -14.637 2.247 19.124 1.00 89.94 116 LEU A C 1
ATOM 927 O O . LEU A 1 116 ? -15.042 1.698 20.151 1.00 89.94 116 LEU A O 1
ATOM 931 N N . VAL A 1 117 ? -14.478 1.635 17.970 1.00 93.75 117 VAL A N 1
ATOM 932 C CA . VAL A 1 117 ? -14.690 0.217 17.764 1.00 93.75 117 VAL A CA 1
ATOM 933 C C . VAL A 1 117 ? -13.315 -0.427 17.752 1.00 93.75 117 VAL A C 1
ATOM 935 O O . VAL A 1 117 ? -12.399 0.098 17.117 1.00 93.75 117 VAL A O 1
ATOM 938 N N . ASP A 1 118 ? -13.159 -1.538 18.459 1.00 93.44 118 ASP A N 1
ATOM 939 C CA . ASP A 1 118 ? -11.917 -2.300 18.420 1.00 93.44 118 ASP A CA 1
ATOM 940 C C . ASP A 1 118 ? -11.763 -3.004 17.067 1.00 93.44 118 ASP A C 1
ATOM 942 O O . ASP A 1 118 ? -12.729 -3.231 16.335 1.00 93.44 118 ASP A O 1
ATOM 946 N N . LEU A 1 119 ? -10.535 -3.407 16.739 1.00 92.50 119 LEU A N 1
ATOM 947 C CA . LEU A 1 119 ? -10.215 -4.090 15.481 1.00 92.50 119 LEU A CA 1
ATOM 948 C C . LEU A 1 119 ? -11.132 -5.284 15.167 1.00 92.50 119 LEU A C 1
ATOM 950 O O . LEU A 1 119 ? -11.456 -5.519 14.007 1.00 92.50 119 LEU A O 1
ATOM 954 N N . ILE A 1 120 ? -11.560 -6.035 16.180 1.00 90.94 120 ILE A N 1
ATOM 955 C CA . ILE A 1 120 ? -12.399 -7.227 15.997 1.00 90.94 120 ILE A CA 1
ATOM 956 C C . ILE A 1 120 ? -13.882 -6.907 15.762 1.00 90.94 120 ILE A C 1
ATOM 958 O O . ILE A 1 120 ? -14.587 -7.723 15.173 1.00 90.94 120 ILE A O 1
ATOM 962 N N . ASP A 1 121 ? -14.339 -5.722 16.169 1.00 92.25 121 ASP A N 1
ATOM 963 C CA . ASP A 1 121 ? -15.758 -5.346 16.205 1.00 92.25 121 ASP A CA 1
ATOM 964 C C . ASP A 1 121 ? -16.191 -4.505 14.991 1.00 92.25 121 ASP A C 1
ATOM 966 O O . ASP A 1 121 ? -17.332 -4.032 14.905 1.00 92.25 121 ASP A O 1
ATOM 970 N N . VAL A 1 122 ? -15.283 -4.305 14.032 1.00 93.88 122 VAL A N 1
ATOM 971 C CA . VAL A 1 122 ? -15.577 -3.598 12.782 1.00 93.88 122 VAL A CA 1
ATOM 972 C C . VAL A 1 122 ? -16.635 -4.348 11.959 1.00 93.88 122 VAL A C 1
ATOM 974 O O . VAL A 1 122 ? -16.865 -5.541 12.132 1.00 93.88 122 VAL A O 1
ATOM 977 N N . LYS A 1 123 ? -17.345 -3.649 11.070 1.00 93.62 123 LYS A N 1
ATOM 978 C CA . LYS A 1 123 ? -18.435 -4.229 10.269 1.00 93.62 123 LYS A CA 1
ATOM 979 C C . L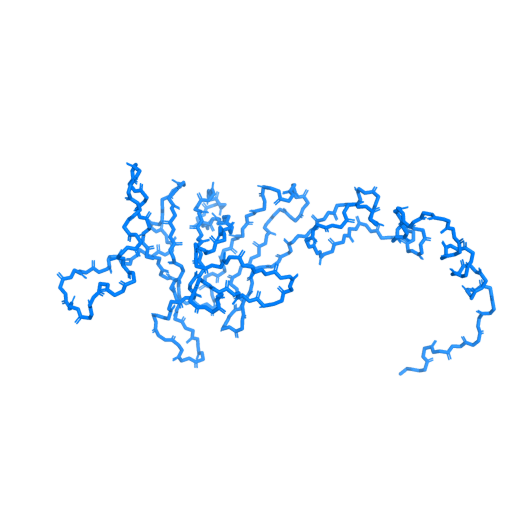YS A 1 123 ? -18.100 -4.183 8.789 1.00 93.62 123 LYS A C 1
ATOM 981 O O . LYS A 1 123 ? -17.692 -3.142 8.283 1.00 93.62 123 LYS A O 1
ATOM 986 N N . ILE A 1 124 ? -18.320 -5.294 8.085 1.00 94.44 124 ILE A N 1
ATOM 987 C CA . ILE A 1 124 ? -18.106 -5.387 6.632 1.00 94.44 124 ILE A CA 1
ATOM 988 C C . ILE A 1 124 ? -18.891 -4.284 5.912 1.00 94.44 124 ILE A C 1
ATOM 990 O O . ILE A 1 124 ? -20.071 -4.073 6.191 1.00 94.44 124 ILE A O 1
ATOM 994 N N . GLY A 1 125 ? -18.230 -3.589 4.987 1.00 92.00 125 GLY A N 1
ATOM 995 C CA . GLY A 1 125 ? -18.804 -2.504 4.192 1.00 92.00 125 GLY A CA 1
ATOM 996 C C . GLY A 1 125 ? -18.892 -1.152 4.905 1.00 92.00 125 GLY A C 1
ATOM 997 O O . GLY A 1 125 ? -19.118 -0.148 4.234 1.00 92.00 125 GLY A O 1
ATOM 998 N N . GLN A 1 126 ? -18.678 -1.096 6.221 1.00 91.75 126 GLN A N 1
ATOM 999 C CA . GLN A 1 126 ? -18.669 0.154 6.976 1.00 91.75 126 GLN A CA 1
ATOM 1000 C C . GLN A 1 126 ? -17.327 0.883 6.803 1.00 91.75 126 GLN A C 1
ATOM 1002 O O . GLN A 1 126 ? -16.264 0.259 6.714 1.00 91.75 126 GLN A O 1
ATOM 1007 N N . GLU A 1 127 ? -17.395 2.213 6.752 1.00 92.56 127 GLU A N 1
ATOM 1008 C CA . GLU A 1 127 ? -16.234 3.101 6.696 1.00 92.56 127 GLU A CA 1
ATOM 1009 C C . GLU A 1 127 ? -15.894 3.637 8.087 1.00 92.56 127 GLU A C 1
ATOM 1011 O O . GLU A 1 127 ? -16.786 3.970 8.881 1.00 92.56 127 GLU A O 1
ATOM 1016 N N . TYR A 1 128 ? -14.597 3.717 8.363 1.00 92.00 128 TYR A N 1
ATOM 1017 C CA . TYR A 1 128 ? -14.040 4.146 9.635 1.00 92.00 128 TYR A CA 1
ATOM 1018 C C . TYR A 1 128 ? -12.824 5.043 9.418 1.00 92.00 128 TYR A C 1
ATOM 1020 O O . TYR A 1 128 ? -12.036 4.817 8.505 1.00 92.00 128 TYR A O 1
ATOM 1028 N N . GLU A 1 129 ? -12.642 6.021 10.294 1.00 92.12 129 GLU A N 1
ATOM 1029 C CA . GLU A 1 129 ? -11.381 6.742 10.442 1.00 92.12 129 GLU A CA 1
ATOM 1030 C C . GLU A 1 129 ? -10.451 5.943 11.366 1.00 92.12 129 GLU A C 1
ATOM 1032 O O . GLU A 1 129 ? -10.873 5.475 12.434 1.00 92.12 129 GLU A O 1
ATOM 1037 N N . LEU A 1 130 ? -9.195 5.779 10.948 1.00 92.44 130 LEU A N 1
ATOM 1038 C CA . LEU A 1 130 ? -8.185 5.020 11.680 1.00 92.44 130 LEU A CA 1
ATOM 1039 C C . LEU A 1 130 ? -7.664 5.802 12.897 1.00 92.44 130 LEU A C 1
ATOM 1041 O O . LEU A 1 130 ? -7.169 6.927 12.774 1.00 92.44 130 LEU A O 1
ATOM 1045 N N . VAL A 1 131 ? -7.722 5.170 14.070 1.00 93.31 131 VAL A N 1
ATOM 1046 C CA . VAL A 1 131 ? -7.175 5.684 15.329 1.00 93.31 131 VAL A CA 1
ATOM 1047 C C . VAL A 1 131 ? -6.150 4.691 15.873 1.00 93.31 131 VAL A C 1
ATOM 1049 O O . VAL A 1 131 ? -6.415 3.494 15.951 1.00 93.31 131 VAL A O 1
ATOM 1052 N N . VAL A 1 132 ? -4.963 5.167 16.248 1.00 94.38 132 VAL A N 1
ATOM 1053 C CA . VAL A 1 132 ? -3.857 4.293 16.665 1.00 94.38 132 VAL A CA 1
ATOM 1054 C C . VAL A 1 132 ? -3.251 4.701 17.998 1.00 94.38 132 VAL A C 1
ATOM 1056 O O . VAL A 1 132 ? -3.132 5.884 18.326 1.00 94.38 132 VAL A O 1
ATOM 1059 N N . THR A 1 133 ? -2.814 3.699 18.756 1.00 94.44 133 THR A N 1
ATOM 1060 C CA . THR A 1 133 ? -1.930 3.871 19.910 1.00 94.44 133 THR A CA 1
ATOM 1061 C C . THR A 1 133 ? -0.633 3.104 19.668 1.00 94.44 133 THR A C 1
ATOM 1063 O O . THR A 1 133 ? -0.655 1.885 19.489 1.00 94.44 133 THR A O 1
ATOM 1066 N N . THR A 1 134 ? 0.500 3.808 19.632 1.00 94.38 134 THR A N 1
ATOM 1067 C CA . THR A 1 134 ? 1.804 3.265 19.211 1.00 94.38 134 THR A CA 1
ATOM 1068 C C . THR A 1 134 ? 2.787 3.148 20.375 1.00 94.38 134 THR A C 1
ATOM 1070 O O . THR A 1 134 ? 2.717 3.893 21.352 1.00 94.38 134 THR A O 1
ATOM 1073 N N . TYR A 1 135 ? 3.773 2.253 20.243 1.00 91.62 135 TYR A N 1
ATOM 1074 C CA . TYR A 1 135 ? 4.880 2.128 21.204 1.00 91.62 135 TYR A CA 1
ATOM 1075 C C . TYR A 1 135 ? 5.712 3.411 21.347 1.00 91.62 135 TYR A C 1
ATOM 1077 O O . TYR A 1 135 ? 6.320 3.639 22.389 1.00 91.62 135 TYR A O 1
ATOM 1085 N N . SER A 1 136 ? 5.709 4.263 20.320 1.00 90.62 136 SER A N 1
ATOM 1086 C CA . SER A 1 136 ? 6.420 5.544 20.296 1.00 90.62 136 SER A CA 1
ATOM 1087 C C . SER A 1 136 ? 5.713 6.658 21.082 1.00 90.62 136 SER A C 1
ATOM 1089 O O . SER A 1 136 ? 6.210 7.780 21.115 1.00 90.62 136 SER A O 1
ATOM 1091 N N . GLY A 1 137 ? 4.570 6.373 21.721 1.00 92.19 137 GLY A N 1
ATOM 1092 C CA . GLY A 1 137 ? 3.894 7.301 22.631 1.00 92.19 137 GLY A CA 1
ATOM 1093 C C . GLY A 1 137 ? 2.777 8.140 22.006 1.00 92.19 137 GLY A C 1
ATOM 1094 O O . GLY A 1 137 ? 2.369 9.134 22.604 1.00 92.19 137 GLY A O 1
ATOM 1095 N N . LEU A 1 138 ? 2.261 7.758 20.834 1.00 93.00 138 LEU A N 1
ATOM 1096 C CA . LEU A 1 138 ? 0.996 8.303 20.335 1.00 93.00 138 LEU A CA 1
ATOM 1097 C C . LEU A 1 138 ? -0.155 7.548 21.001 1.00 93.00 138 LEU A C 1
ATOM 1099 O O . LEU A 1 138 ? -0.170 6.321 20.961 1.00 93.00 138 LEU A O 1
ATOM 1103 N N . TYR A 1 139 ? -1.113 8.266 21.589 1.00 94.00 139 TYR A N 1
ATOM 1104 C CA . TYR A 1 139 ? -2.262 7.681 22.286 1.00 94.00 139 TYR A CA 1
ATOM 1105 C C . TYR A 1 139 ? -3.557 8.129 21.628 1.00 94.00 139 TYR A C 1
ATOM 1107 O O . TYR A 1 139 ? -3.843 9.327 21.588 1.00 94.00 139 TYR A O 1
ATOM 1115 N N . ARG A 1 140 ? -4.341 7.164 21.136 1.00 92.75 140 ARG A N 1
ATOM 1116 C CA . ARG A 1 140 ? -5.615 7.393 20.434 1.00 92.75 140 ARG A CA 1
ATOM 1117 C C . ARG A 1 140 ? -5.489 8.484 19.361 1.00 92.75 140 ARG A C 1
ATOM 1119 O O . ARG A 1 140 ? -6.347 9.358 19.228 1.00 92.75 140 ARG A O 1
ATOM 1126 N N . TYR A 1 141 ? -4.376 8.454 18.631 1.00 90.94 141 TYR A N 1
ATOM 1127 C CA . TYR A 1 141 ? -4.055 9.422 17.595 1.00 90.94 141 TYR A CA 1
ATOM 1128 C C . TYR A 1 141 ? -4.871 9.127 16.340 1.00 90.94 141 TYR A C 1
ATOM 1130 O O . TYR A 1 141 ? -4.876 7.999 15.852 1.00 90.94 141 TYR A O 1
ATOM 1138 N N . ARG A 1 142 ? -5.559 10.143 15.821 1.00 90.3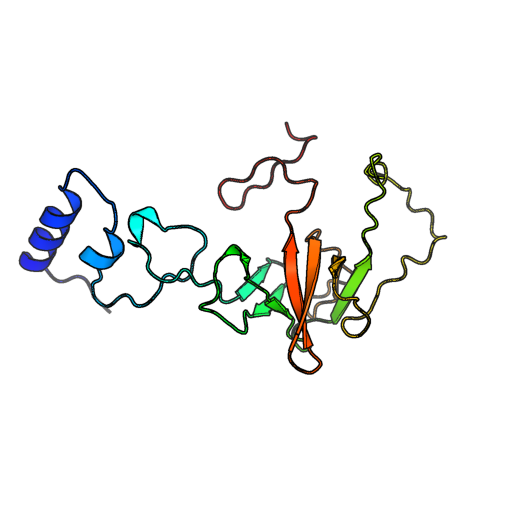1 142 ARG A N 1
ATOM 1139 C CA . ARG A 1 142 ? -6.311 10.062 14.567 1.00 90.31 142 ARG A CA 1
ATOM 1140 C C . ARG A 1 142 ? -5.347 10.201 13.399 1.00 90.31 142 ARG A C 1
ATOM 1142 O O . ARG A 1 142 ? -4.776 11.269 13.212 1.00 90.31 142 ARG A O 1
ATOM 1149 N N . VAL A 1 143 ? -5.193 9.133 12.622 1.00 89.12 143 VAL A N 1
ATOM 1150 C CA . VAL A 1 143 ? -4.328 9.122 11.431 1.00 89.12 143 VAL A CA 1
ATOM 1151 C C . VAL A 1 143 ? -4.923 9.997 10.321 1.00 89.12 143 VAL A C 1
ATOM 1153 O O . VAL A 1 143 ? -4.194 10.549 9.505 1.00 89.12 143 VAL A O 1
ATOM 1156 N N . GLY A 1 144 ? -6.252 10.146 10.300 1.00 86.12 144 GLY A N 1
ATOM 1157 C CA . GLY A 1 144 ? -6.984 10.872 9.257 1.00 86.12 144 GLY A CA 1
ATOM 1158 C C . GLY A 1 144 ? -7.266 10.037 8.005 1.00 86.12 144 GLY A C 1
ATOM 1159 O O . GLY A 1 144 ? -7.996 10.484 7.122 1.00 86.12 144 GLY A O 1
ATOM 1160 N N . ASP A 1 145 ? -6.739 8.814 7.944 1.00 89.69 145 ASP A N 1
ATO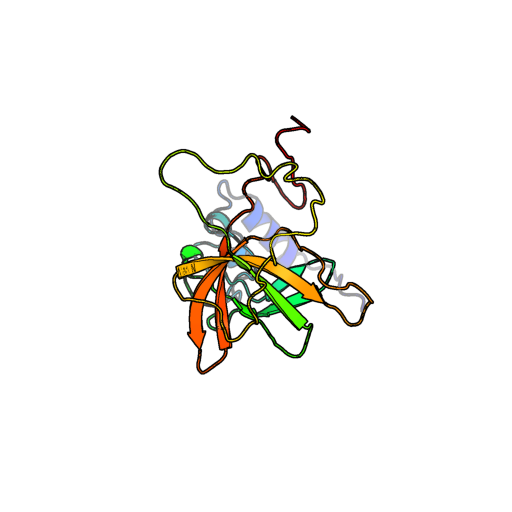M 1161 C CA . ASP A 1 145 ? -7.029 7.858 6.883 1.00 89.69 145 ASP A CA 1
ATOM 1162 C C . ASP A 1 145 ? -8.417 7.235 7.065 1.00 89.69 145 ASP A C 1
ATOM 1164 O O . ASP A 1 145 ? -8.815 6.861 8.176 1.00 89.69 145 ASP A O 1
ATOM 1168 N N . VAL A 1 146 ? -9.140 7.090 5.952 1.00 91.12 146 VAL A N 1
ATOM 1169 C CA . VAL A 1 146 ? -10.452 6.443 5.914 1.00 91.12 146 VAL A CA 1
ATOM 1170 C C . VAL A 1 146 ? -10.303 5.037 5.354 1.00 91.12 146 VAL A C 1
ATOM 1172 O O . VAL A 1 146 ? -9.778 4.821 4.264 1.00 91.12 146 VAL A O 1
ATOM 1175 N N . LEU A 1 147 ? -10.791 4.057 6.103 1.00 93.31 147 LEU A N 1
ATOM 1176 C CA . LEU A 1 147 ? -10.700 2.646 5.770 1.00 93.31 147 LEU A CA 1
ATOM 1177 C C . LEU A 1 147 ? -12.098 2.043 5.672 1.00 93.31 147 LEU A C 1
ATOM 1179 O O . LEU A 1 147 ? -12.929 2.214 6.566 1.00 93.31 147 LEU A O 1
ATOM 1183 N N . ARG A 1 148 ? -12.351 1.288 4.602 1.00 94.12 148 ARG A N 1
ATOM 1184 C CA . ARG A 1 148 ? -13.578 0.497 4.446 1.00 94.12 148 ARG A CA 1
ATOM 1185 C C . ARG A 1 148 ? -13.283 -0.970 4.691 1.00 94.12 148 ARG A C 1
ATOM 1187 O O . ARG A 1 148 ? -12.375 -1.520 4.074 1.00 94.12 148 ARG A O 1
ATOM 1194 N N . VAL A 1 149 ? -14.067 -1.625 5.542 1.00 94.75 149 VAL A N 1
ATOM 1195 C CA . VAL A 1 149 ? -13.895 -3.062 5.804 1.00 94.75 149 VAL A CA 1
ATOM 1196 C C . VAL A 1 149 ? -14.29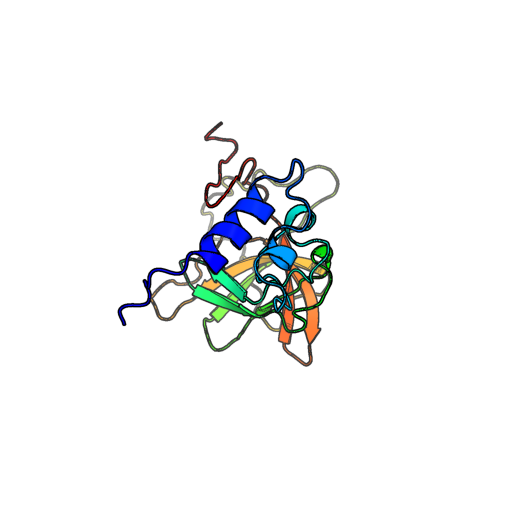8 -3.858 4.561 1.00 94.75 149 VAL A C 1
ATOM 1198 O O . VAL A 1 149 ? -15.471 -3.885 4.185 1.00 94.75 149 VAL A O 1
ATOM 1201 N N . ALA A 1 150 ? -13.327 -4.516 3.934 1.00 93.88 150 ALA A N 1
ATOM 1202 C CA . ALA A 1 150 ? -13.508 -5.333 2.737 1.00 93.88 150 ALA A CA 1
ATOM 1203 C C . ALA A 1 150 ? -14.032 -6.737 3.075 1.00 93.88 150 ALA A C 1
ATOM 1205 O O . ALA A 1 150 ? -14.802 -7.329 2.323 1.00 93.88 150 ALA A O 1
ATOM 1206 N N . GLY A 1 151 ? -13.607 -7.276 4.216 1.00 93.44 151 GLY A N 1
ATOM 1207 C CA . GLY A 1 151 ? -13.913 -8.635 4.632 1.00 93.44 151 GLY A CA 1
ATOM 1208 C C . GLY A 1 151 ? -12.961 -9.107 5.720 1.00 93.44 151 GLY A C 1
ATOM 1209 O O . GLY A 1 151 ? -12.277 -8.303 6.353 1.00 93.44 151 GLY A O 1
ATOM 1210 N N . TYR A 1 152 ? -12.916 -10.420 5.920 1.00 91.06 152 TYR A N 1
ATOM 1211 C CA . TYR A 1 152 ? -12.070 -11.055 6.922 1.00 91.06 152 TYR A CA 1
ATOM 1212 C C . TYR A 1 152 ? -11.297 -12.207 6.302 1.00 91.06 152 TYR A C 1
ATOM 1214 O O . TYR A 1 152 ? -11.863 -13.040 5.592 1.00 91.06 152 TYR A O 1
ATOM 1222 N N . LYS A 1 153 ? -10.009 -12.290 6.632 1.00 87.56 153 LYS A N 1
ATOM 1223 C CA . LYS A 1 153 ? -9.203 -13.485 6.406 1.00 87.56 153 LYS A CA 1
ATOM 1224 C C . LYS A 1 153 ? -8.985 -14.160 7.750 1.00 87.56 153 LYS A C 1
ATOM 1226 O O . LYS A 1 153 ? -8.232 -13.671 8.592 1.00 87.56 153 LYS A O 1
ATOM 1231 N N . ASN A 1 154 ? -9.664 -15.286 7.952 1.00 87.75 154 ASN A N 1
ATOM 1232 C CA . ASN A 1 154 ? -9.840 -15.895 9.271 1.00 87.75 154 ASN A CA 1
ATOM 1233 C C . ASN A 1 154 ? -10.500 -14.883 10.227 1.00 87.75 154 ASN A C 1
ATOM 1235 O O . ASN A 1 154 ? -11.590 -14.406 9.937 1.00 87.75 154 ASN A O 1
ATOM 1239 N N . ASN A 1 155 ? -9.817 -14.511 11.311 1.00 87.00 155 ASN A N 1
ATOM 1240 C CA . ASN A 1 155 ? -10.294 -13.524 12.282 1.00 87.00 155 ASN A CA 1
ATOM 1241 C C . ASN A 1 155 ? -9.676 -12.130 12.070 1.00 87.00 155 ASN A C 1
ATOM 1243 O O . ASN A 1 155 ? -9.882 -11.244 12.893 1.00 87.00 155 ASN A O 1
ATOM 1247 N N . VAL A 1 156 ? -8.883 -11.935 11.009 1.00 87.69 156 VAL A N 1
ATOM 1248 C CA . VAL A 1 156 ? -8.203 -10.662 10.744 1.00 87.69 156 VAL A CA 1
ATOM 1249 C C . VAL A 1 156 ? -9.026 -9.848 9.744 1.00 87.69 156 VAL A C 1
ATOM 1251 O O . VAL A 1 156 ? -9.226 -10.320 8.617 1.00 87.69 156 VAL A O 1
ATOM 1254 N N . PRO A 1 157 ? -9.505 -8.649 10.116 1.00 93.00 157 PRO A N 1
ATOM 1255 C CA . PRO A 1 157 ? -10.200 -7.768 9.188 1.00 93.00 157 PRO A CA 1
ATOM 1256 C C . PRO A 1 157 ? -9.246 -7.253 8.107 1.00 93.00 157 PRO A C 1
ATOM 1258 O O . PRO A 1 157 ? -8.064 -6.990 8.349 1.00 93.00 157 PRO A O 1
ATOM 1261 N N . GLN A 1 158 ? -9.779 -7.097 6.901 1.00 94.38 158 GLN A N 1
ATOM 1262 C CA . GLN A 1 158 ? -9.086 -6.523 5.756 1.00 94.38 158 GLN A CA 1
ATOM 1263 C C . GLN A 1 158 ? -9.759 -5.215 5.356 1.00 94.38 158 GLN A C 1
ATOM 1265 O O . GLN A 1 158 ? -10.988 -5.127 5.335 1.00 94.38 158 GLN A O 1
ATOM 1270 N N . PHE A 1 159 ? -8.959 -4.217 4.997 1.00 95.00 159 PHE A N 1
ATOM 1271 C CA . PHE A 1 159 ? -9.438 -2.868 4.718 1.00 95.00 159 PHE A CA 1
ATOM 1272 C C . PHE A 1 159 ? -9.051 -2.411 3.316 1.00 95.00 159 PHE A C 1
ATOM 1274 O O . PHE A 1 159 ? -7.900 -2.558 2.907 1.00 95.00 159 PHE A O 1
ATOM 1281 N N . ASN A 1 160 ? -10.000 -1.820 2.593 1.00 92.94 160 ASN A N 1
ATOM 1282 C CA . ASN A 1 160 ? -9.701 -0.996 1.429 1.00 92.94 160 ASN A CA 1
ATOM 1283 C C . ASN A 1 160 ? -9.370 0.421 1.900 1.00 92.94 160 ASN A C 1
ATOM 1285 O O . ASN A 1 160 ? -10.091 0.981 2.731 1.00 92.94 160 ASN A O 1
ATOM 1289 N N . PHE A 1 161 ? -8.321 1.005 1.330 1.00 89.56 161 PHE A N 1
ATOM 1290 C CA . PHE A 1 161 ? -8.008 2.411 1.543 1.00 89.56 161 PHE A CA 1
ATOM 1291 C C . PHE A 1 161 ? -9.012 3.292 0.792 1.00 89.56 161 PHE A C 1
ATOM 1293 O O . PHE A 1 161 ? -9.284 3.066 -0.390 1.00 89.56 161 PHE A O 1
ATOM 1300 N N . VAL A 1 162 ? -9.564 4.290 1.475 1.00 85.69 162 VAL A N 1
ATOM 1301 C CA . VAL A 1 162 ? -10.452 5.302 0.905 1.00 85.69 162 VAL A CA 1
ATOM 1302 C C . VAL A 1 162 ? -9.794 6.659 1.126 1.00 85.69 162 VAL A C 1
ATOM 1304 O O . VAL A 1 162 ? -9.369 6.981 2.233 1.00 85.69 162 VAL A O 1
ATOM 1307 N N . CYS A 1 163 ? -9.686 7.456 0.062 1.00 72.50 163 CYS A N 1
ATOM 1308 C CA . CYS A 1 163 ? -9.074 8.778 0.154 1.00 72.50 163 CYS A CA 1
ATOM 1309 C C . CYS A 1 163 ? -9.815 9.647 1.195 1.00 72.50 163 CYS A C 1
ATOM 1311 O O . CYS A 1 163 ? -11.053 9.680 1.164 1.00 72.50 163 CYS A O 1
ATOM 1313 N N . PRO A 1 164 ? -9.100 10.350 2.096 1.00 68.06 164 PRO A N 1
ATOM 1314 C CA . PRO A 1 164 ? -9.720 11.293 3.020 1.00 68.06 164 PRO A CA 1
ATOM 1315 C C . PRO A 1 164 ? -10.448 12.412 2.265 1.00 68.06 164 PRO A C 1
ATOM 1317 O O . PRO A 1 164 ? -9.891 12.996 1.340 1.00 68.06 164 PRO A O 1
ATOM 1320 N N . GLU A 1 165 ? -11.665 12.772 2.690 1.00 61.59 165 GLU A N 1
ATOM 1321 C CA . GLU A 1 165 ? -12.476 13.807 2.013 1.00 61.59 165 GLU A CA 1
ATOM 1322 C C . GLU A 1 165 ? -11.831 15.208 2.028 1.00 61.59 165 GLU A C 1
ATOM 1324 O O . GLU A 1 165 ? -12.200 16.061 1.223 1.00 61.59 165 GLU A O 1
ATOM 1329 N N . ASN A 1 166 ? -10.860 15.448 2.915 1.00 67.25 166 ASN A N 1
ATOM 1330 C CA . ASN A 1 166 ? -10.167 16.733 3.030 1.00 67.25 166 ASN A CA 1
ATOM 1331 C C . ASN A 1 166 ? -9.048 16.924 1.995 1.00 67.25 166 ASN A C 1
ATOM 1333 O O . ASN A 1 166 ? -8.609 18.054 1.813 1.00 67.25 166 ASN A O 1
ATOM 1337 N N . VAL A 1 167 ? -8.579 15.862 1.330 1.00 74.19 167 VAL A N 1
ATOM 1338 C CA . VAL A 1 167 ? -7.505 15.960 0.331 1.00 74.19 167 VAL A CA 1
ATOM 1339 C C . VAL A 1 167 ? -8.125 16.195 -1.042 1.00 74.19 167 VAL A C 1
ATOM 1341 O O . VAL A 1 167 ? -8.828 15.332 -1.567 1.00 74.19 167 VAL A O 1
ATOM 1344 N N . ILE A 1 168 ? -7.865 17.365 -1.626 1.00 78.19 168 ILE A N 1
ATOM 1345 C CA . ILE A 1 168 ? -8.402 17.752 -2.940 1.00 78.19 168 ILE A CA 1
ATOM 1346 C C . ILE A 1 168 ? -7.363 17.537 -4.039 1.00 78.19 168 ILE A C 1
ATOM 1348 O O . ILE A 1 168 ? -7.705 17.057 -5.119 1.00 78.19 168 ILE A O 1
ATOM 1352 N N . LEU A 1 169 ? -6.103 17.882 -3.767 1.00 77.44 169 LEU A N 1
ATOM 1353 C CA . LEU A 1 169 ? -4.988 17.724 -4.698 1.00 77.44 169 LEU A CA 1
ATOM 1354 C C . LEU A 1 169 ? -3.850 16.956 -4.024 1.00 77.44 169 LEU A C 1
ATOM 1356 O O . LEU A 1 169 ? -3.554 17.175 -2.848 1.00 77.44 169 LEU A O 1
ATOM 1360 N N . SER A 1 170 ? -3.248 16.044 -4.784 1.00 81.88 170 SER A N 1
ATOM 1361 C CA . SER A 1 170 ? -2.076 15.266 -4.388 1.00 81.88 170 SER A CA 1
ATOM 1362 C C . SER A 1 170 ? -1.377 14.755 -5.649 1.00 81.88 170 SER A C 1
ATOM 1364 O O . SER A 1 170 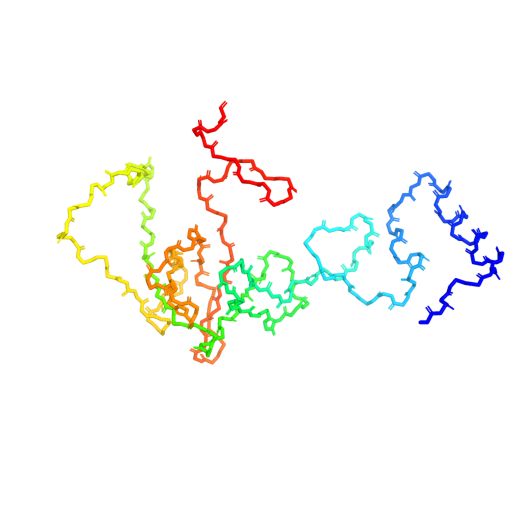? -2.039 14.167 -6.512 1.00 81.88 170 SER A O 1
ATOM 1366 N N . ILE A 1 171 ? -0.077 15.024 -5.795 1.00 82.06 171 ILE A N 1
ATOM 1367 C CA . ILE A 1 171 ? 0.742 14.548 -6.925 1.00 82.06 171 ILE A CA 1
ATOM 1368 C C . ILE A 1 171 ? 1.704 13.451 -6.466 1.00 82.06 171 ILE A C 1
ATOM 1370 O O . ILE A 1 171 ? 1.852 12.442 -7.154 1.00 82.06 171 ILE A O 1
ATOM 1374 N N . ASP A 1 172 ? 2.348 13.647 -5.319 1.00 81.81 172 ASP A N 1
ATOM 1375 C CA . ASP A 1 172 ? 3.266 12.688 -4.704 1.00 81.81 172 ASP A CA 1
ATOM 1376 C C . ASP A 1 172 ? 2.906 12.514 -3.219 1.00 81.81 172 ASP A C 1
ATOM 1378 O O . ASP A 1 172 ? 1.894 11.895 -2.892 1.00 81.81 172 ASP A O 1
ATOM 1382 N N . SER A 1 173 ? 3.688 13.092 -2.302 1.00 79.00 173 SER A N 1
ATOM 1383 C CA . SER A 1 173 ? 3.381 13.095 -0.867 1.00 79.00 173 SER A CA 1
ATOM 1384 C C . SER A 1 173 ? 2.560 14.304 -0.409 1.00 79.00 173 SER A C 1
ATOM 1386 O O . SER A 1 173 ? 2.131 14.357 0.745 1.00 79.00 173 SER A O 1
ATOM 1388 N N . ASP A 1 174 ? 2.400 15.308 -1.270 1.00 80.12 174 ASP A N 1
ATOM 1389 C CA . ASP A 1 174 ? 1.656 16.526 -0.971 1.00 80.12 174 ASP A CA 1
ATOM 1390 C C . ASP A 1 174 ? 0.159 16.235 -0.824 1.00 80.12 174 ASP A C 1
ATOM 1392 O O . ASP A 1 174 ? -0.416 15.417 -1.544 1.00 80.12 174 ASP A O 1
ATOM 1396 N N . LYS A 1 175 ? -0.470 16.896 0.147 1.00 78.50 175 LYS A N 1
ATOM 1397 C CA . LYS A 1 175 ? -1.906 16.815 0.408 1.00 78.50 175 LYS A CA 1
ATOM 1398 C C . LYS A 1 175 ? -2.409 18.235 0.615 1.00 78.50 175 LYS A C 1
ATOM 1400 O O . LYS A 1 175 ? -2.176 18.795 1.679 1.00 78.50 175 LYS A O 1
ATOM 1405 N N . THR A 1 176 ? -3.063 18.804 -0.393 1.00 77.75 176 THR A N 1
ATOM 1406 C CA . THR A 1 176 ? -3.654 20.147 -0.305 1.00 77.75 176 THR A CA 1
ATOM 1407 C C . THR A 1 176 ? -5.137 20.042 0.014 1.00 77.75 176 THR A C 1
ATOM 1409 O O . THR A 1 176 ? -5.879 19.309 -0.657 1.00 77.75 176 THR A O 1
ATOM 1412 N N . ASP A 1 177 ? -5.563 20.782 1.033 1.00 81.69 177 ASP A N 1
ATOM 1413 C CA . ASP A 1 177 ? -6.960 20.866 1.440 1.00 81.69 177 ASP A CA 1
ATOM 1414 C C . ASP A 1 177 ? -7.695 22.065 0.811 1.00 81.69 177 ASP A C 1
ATOM 1416 O O . ASP A 1 177 ? -7.150 22.835 0.021 1.00 81.69 177 ASP A O 1
ATOM 1420 N N . LYS A 1 178 ? -8.984 22.217 1.133 1.00 71.12 178 LYS A N 1
ATOM 1421 C CA . LYS A 1 178 ? -9.802 23.329 0.624 1.00 71.12 178 LYS A CA 1
ATOM 1422 C C . LYS A 1 178 ? -9.406 24.696 1.189 1.00 71.12 178 LYS A C 1
ATOM 1424 O O . LYS A 1 178 ? -9.750 25.703 0.584 1.00 71.12 178 LYS A O 1
ATOM 1429 N N . ALA A 1 179 ? -8.816 24.741 2.377 1.00 74.31 179 ALA A N 1
ATOM 1430 C CA . ALA A 1 179 ? -8.452 25.986 3.043 1.00 74.31 179 ALA A CA 1
ATOM 1431 C C . ALA A 1 179 ? -7.113 26.538 2.530 1.00 74.31 179 ALA A C 1
ATOM 1433 O O . ALA A 1 179 ? -6.893 27.745 2.597 1.00 74.31 179 ALA A O 1
ATOM 1434 N N . GLU A 1 180 ? -6.244 25.662 2.027 1.00 68.75 180 GLU A N 1
ATOM 1435 C CA . GLU A 1 180 ? -4.950 25.991 1.421 1.00 68.75 180 GLU A CA 1
ATOM 1436 C C . GLU A 1 180 ? -5.037 26.377 -0.069 1.00 68.75 180 GLU A C 1
ATOM 1438 O O . GLU A 1 180 ? -4.066 26.910 -0.612 1.00 68.75 180 GLU A O 1
ATOM 1443 N N . LEU A 1 181 ? -6.184 26.127 -0.715 1.00 66.25 181 LEU A N 1
ATOM 1444 C CA . LEU A 1 181 ? -6.526 26.552 -2.084 1.00 66.25 181 LEU A CA 1
ATOM 1445 C C . LEU A 1 181 ? -7.010 28.008 -2.144 1.00 66.25 181 LEU A C 1
ATOM 1447 O O . LEU A 1 181 ? -6.554 28.727 -3.064 1.00 66.25 181 LEU A O 1
#

Foldseek 3Di:
DPPDDDDVPLVVQLCVLVPDPAQQCVCCSNPVPDQADQDPDDCRNNVPRQHFPFFDADPQWGFFGFPCRRDDPVLTKTFGDCVFWWKWWQFQDQDPPDHVPVVPDPDPPVPDPSVIDGQQRDDAQTKTFIFTDGPVGDDRDGPQWIWHFPDDDVSTTITDTDDRPQFDDDDDPDGDGPVND

Radius of gyration: 21.64 Å; chains: 1; bounding box: 61×42×56 Å

Sequence (181 aa):
MKLLKPDPELADFVKAECNKDSWQGIITRLWPDTMYVDVFALDYYSNGLSLVSTMYSSSECPFGINLNPFCKPNEVSYALIPTICYFEFSPIHRNNGVINSISMFKSLNEKEPNQLVDLIDVKIGQEYELVVTTYSGLYRYRVGDVLRVAGYKNNVPQFNFVCPENVILSIDSDKTDKAEL